Protein AF-A0A7C9RGK5-F1 (afdb_monomer)

pLDDT: mean 85.96, std 14.61, range [40.28, 97.62]

Nearest PDB structures (foldseek):
  3abo-assembly1_A  TM=8.629E-01  e=4.642E-05  Escherichia coli K-12
  6uzv-assembly1_K  TM=3.480E-01  e=8.439E+00  Synechocystis sp. PCC 6803 substr. Kazusa
  2wyy-assembly1_A-1  TM=2.288E-01  e=3.959E+00  Vesicular stomatitis Indiana virus strain San Juan

Radius of gyration: 17.68 Å; Cα contacts (8 Å, |Δi|>4): 62; chains: 1; bounding box: 41×21×56 Å

Foldseek 3Di:
DVQLVVLLVCLVVPPQDFDADDVQDDVVVRDGGHHPVSVVVSCVVVVHDDDPVVLVVCVVLVQADPVSHGDDDDPPSPCVVVVPPPPPDD

Structure (mmCIF, N/CA/C/O backbone):
data_AF-A0A7C9RGK5-F1
#
_entry.id   AF-A0A7C9RGK5-F1
#
loop_
_atom_site.group_PDB
_atom_site.id
_atom_site.type_symbol
_atom_site.label_atom_id
_atom_site.label_alt_id
_atom_site.label_comp_id
_atom_site.label_asym_id
_atom_site.label_entity_id
_atom_site.label_seq_id
_atom_site.pdbx_PDB_ins_code
_atom_site.Cartn_x
_atom_site.Cartn_y
_atom_site.Cartn_z
_atom_site.occupancy
_atom_site.B_iso_or_equiv
_atom_site.auth_seq_id
_atom_site.auth_comp_id
_atom_site.auth_asym_id
_atom_site.auth_atom_id
_atom_site.pdbx_PDB_model_num
ATOM 1 N N . ASP A 1 1 ? 14.657 -7.823 2.619 1.00 67.25 1 ASP A N 1
ATOM 2 C CA . ASP A 1 1 ? 15.664 -6.781 2.896 1.00 67.25 1 ASP A CA 1
ATOM 3 C C . ASP A 1 1 ? 15.246 -5.975 4.134 1.00 67.25 1 ASP A C 1
ATOM 5 O O . ASP A 1 1 ? 14.145 -6.197 4.642 1.00 67.25 1 ASP A O 1
ATOM 9 N N . ASP A 1 2 ? 16.091 -5.085 4.656 1.00 86.38 2 ASP A N 1
ATOM 10 C CA . ASP A 1 2 ? 15.834 -4.258 5.850 1.00 86.38 2 ASP A CA 1
ATOM 11 C C . ASP A 1 2 ? 14.538 -3.440 5.718 1.00 86.38 2 ASP A C 1
ATOM 13 O O . ASP A 1 2 ? 13.775 -3.312 6.680 1.00 86.38 2 ASP A O 1
ATOM 17 N N . MET A 1 3 ? 14.235 -2.965 4.503 1.00 89.81 3 MET A N 1
ATOM 18 C CA . MET A 1 3 ? 12.996 -2.244 4.191 1.00 89.81 3 MET A CA 1
ATOM 19 C C . MET A 1 3 ? 11.740 -3.105 4.363 1.00 89.81 3 MET A C 1
ATOM 21 O O . MET A 1 3 ? 10.749 -2.609 4.895 1.00 89.81 3 MET A O 1
ATOM 25 N N . ASP A 1 4 ? 11.779 -4.393 4.008 1.00 90.81 4 ASP A N 1
ATOM 26 C CA . ASP A 1 4 ? 10.645 -5.309 4.216 1.00 90.81 4 ASP A CA 1
ATOM 27 C C . ASP A 1 4 ? 10.396 -5.540 5.710 1.00 90.81 4 ASP A C 1
ATOM 29 O O . ASP A 1 4 ? 9.255 -5.561 6.176 1.00 90.81 4 ASP A O 1
ATOM 33 N N . THR A 1 5 ? 11.480 -5.682 6.481 1.00 94.56 5 THR A N 1
ATOM 34 C CA . THR A 1 5 ? 11.404 -5.861 7.937 1.00 94.56 5 THR A CA 1
ATOM 35 C C . THR A 1 5 ? 10.811 -4.620 8.588 1.00 94.56 5 THR A C 1
ATOM 37 O O . THR A 1 5 ? 9.865 -4.717 9.374 1.00 94.56 5 THR A O 1
ATOM 40 N N . LEU A 1 6 ? 11.320 -3.440 8.227 1.00 95.00 6 LEU A N 1
ATOM 41 C CA . LEU A 1 6 ? 10.804 -2.166 8.709 1.00 95.00 6 LEU A CA 1
ATOM 42 C C . LEU A 1 6 ? 9.332 -1.978 8.324 1.00 95.00 6 LEU A C 1
ATOM 44 O O . LEU A 1 6 ? 8.531 -1.571 9.162 1.00 95.00 6 LEU A O 1
ATOM 48 N N . LEU A 1 7 ? 8.959 -2.321 7.092 1.00 95.38 7 LEU A N 1
ATOM 49 C CA . LEU A 1 7 ? 7.588 -2.244 6.603 1.00 95.38 7 LEU A CA 1
ATOM 50 C C . LEU A 1 7 ? 6.629 -3.093 7.449 1.00 95.38 7 LEU A C 1
ATOM 52 O O . LEU A 1 7 ? 5.566 -2.610 7.840 1.00 95.38 7 LEU A O 1
ATOM 56 N N . VAL A 1 8 ? 7.003 -4.333 7.772 1.00 96.06 8 VAL A N 1
ATOM 57 C CA . VAL A 1 8 ? 6.192 -5.217 8.624 1.00 96.06 8 VAL A CA 1
ATOM 58 C C . VAL A 1 8 ? 6.111 -4.682 10.054 1.00 96.06 8 VAL A C 1
ATOM 60 O O . VAL A 1 8 ? 5.027 -4.672 10.637 1.00 96.06 8 VAL A O 1
ATOM 63 N N . LEU A 1 9 ? 7.214 -4.184 10.621 1.00 97.25 9 LEU A N 1
ATOM 64 C CA . LEU A 1 9 ? 7.206 -3.583 11.958 1.00 97.25 9 LEU A CA 1
ATOM 65 C C . LEU A 1 9 ? 6.280 -2.362 12.015 1.00 97.25 9 LEU A C 1
ATOM 67 O O . LEU A 1 9 ? 5.416 -2.289 12.889 1.00 97.25 9 LEU A O 1
ATOM 71 N N . LEU A 1 10 ? 6.390 -1.447 11.052 1.00 96.94 10 LEU A N 1
ATOM 72 C CA . LEU A 1 10 ? 5.529 -0.267 10.957 1.00 96.94 10 LEU A CA 1
ATOM 73 C C . LEU A 1 10 ? 4.061 -0.649 10.722 1.00 96.94 10 LEU A C 1
ATOM 75 O O . LEU A 1 10 ? 3.172 -0.076 11.352 1.00 96.94 10 LEU A O 1
ATOM 79 N N . GLY A 1 11 ? 3.801 -1.646 9.872 1.00 96.06 11 GLY A N 1
ATOM 80 C CA . GLY A 1 11 ? 2.464 -2.200 9.657 1.00 96.06 11 GLY A CA 1
ATOM 81 C C . GLY A 1 11 ? 1.852 -2.749 10.943 1.00 96.06 11 GLY A C 1
ATOM 82 O O . GLY A 1 11 ? 0.725 -2.400 11.289 1.00 96.06 11 GLY A O 1
ATOM 83 N N . SER A 1 12 ? 2.622 -3.530 11.705 1.00 96.69 12 SER A N 1
ATOM 84 C CA . SER A 1 12 ? 2.187 -4.072 12.999 1.00 96.69 12 SER A CA 1
ATOM 85 C C . SER A 1 12 ? 1.945 -2.984 14.052 1.00 96.69 12 SER A C 1
ATOM 87 O O . SER A 1 12 ? 1.068 -3.134 14.900 1.00 96.69 12 SER A O 1
ATOM 89 N N . ALA A 1 13 ? 2.670 -1.865 13.962 1.00 97.62 13 ALA A N 1
ATOM 90 C CA . ALA A 1 13 ? 2.493 -0.693 14.814 1.00 97.62 13 ALA A CA 1
ATOM 91 C C . ALA A 1 13 ? 1.307 0.200 14.395 1.00 97.62 13 ALA A C 1
ATOM 93 O O . ALA A 1 13 ? 1.015 1.181 15.077 1.00 97.62 13 ALA A O 1
ATOM 94 N N . GLY A 1 14 ? 0.611 -0.121 13.299 1.00 95.94 14 GLY A N 1
ATOM 95 C CA . GLY A 1 14 ? -0.567 0.613 12.839 1.00 95.94 14 GLY A CA 1
ATOM 96 C C . GLY A 1 14 ? -0.259 1.846 11.988 1.00 95.94 14 GLY A C 1
ATOM 97 O O . GLY A 1 14 ? -1.038 2.799 12.004 1.00 95.94 14 GLY A O 1
ATOM 98 N N . ILE A 1 15 ? 0.855 1.857 11.245 1.00 96.69 15 ILE A N 1
ATOM 99 C CA . ILE A 1 15 ? 1.131 2.934 10.286 1.00 96.69 15 ILE A CA 1
ATOM 100 C C . ILE A 1 15 ? -0.009 3.064 9.260 1.00 96.69 15 ILE A C 1
ATOM 102 O O . ILE A 1 15 ? -0.470 2.080 8.680 1.00 96.69 15 ILE A O 1
ATOM 106 N N . SER A 1 16 ? -0.461 4.293 9.012 1.00 94.38 16 SER A N 1
ATOM 107 C CA . SER A 1 16 ? -1.605 4.539 8.122 1.00 94.38 16 SER A CA 1
ATOM 108 C C . SER A 1 16 ? -1.227 4.612 6.641 1.00 94.38 16 SER A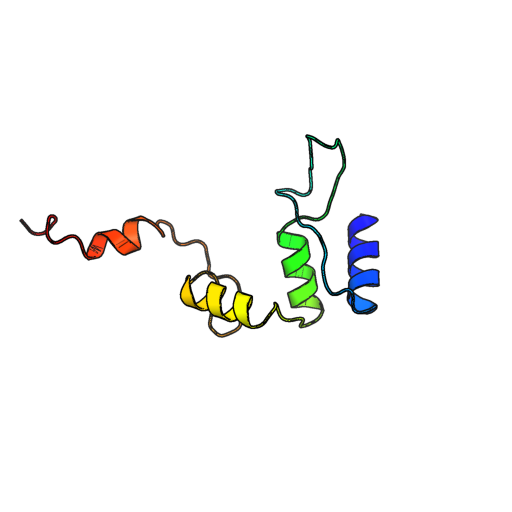 C 1
ATOM 110 O O . SER A 1 16 ? -2.068 4.360 5.777 1.00 94.38 16 SER A O 1
ATOM 112 N N . PHE A 1 17 ? 0.013 4.997 6.327 1.00 94.75 17 PHE A N 1
ATOM 113 C CA . PHE A 1 17 ? 0.467 5.189 4.951 1.00 94.75 17 PHE A CA 1
ATOM 114 C C . PHE A 1 17 ? 1.962 4.901 4.782 1.00 94.75 17 PHE A C 1
ATOM 116 O O . PHE A 1 17 ? 2.753 5.057 5.706 1.00 94.75 17 PHE A O 1
ATOM 123 N N . ILE A 1 18 ? 2.321 4.522 3.558 1.00 94.44 18 ILE A N 1
ATOM 124 C CA . ILE A 1 18 ? 3.685 4.376 3.040 1.00 94.44 18 ILE A CA 1
ATOM 125 C C . ILE A 1 18 ? 3.688 4.887 1.593 1.00 94.44 18 ILE A C 1
ATOM 127 O O . ILE A 1 18 ? 2.621 4.988 0.978 1.00 94.44 18 ILE A O 1
ATOM 131 N N . MET A 1 19 ? 4.860 5.183 1.035 1.00 93.50 19 MET A N 1
ATOM 132 C CA . MET A 1 19 ? 4.989 5.607 -0.362 1.00 93.50 19 MET A CA 1
ATOM 133 C C . MET A 1 19 ? 5.532 4.475 -1.228 1.00 93.50 19 MET A C 1
ATOM 135 O O . MET A 1 19 ? 6.654 4.024 -1.020 1.00 93.50 19 MET A O 1
ATOM 139 N N . GLY A 1 20 ? 4.736 4.050 -2.211 1.00 92.00 20 GLY A N 1
ATOM 140 C CA . GLY A 1 20 ? 5.149 3.084 -3.225 1.00 92.00 20 GLY A CA 1
ATOM 141 C C . GLY A 1 20 ? 5.707 3.777 -4.470 1.00 92.00 20 GLY A C 1
ATOM 142 O O . GLY A 1 20 ? 5.082 4.705 -4.983 1.00 92.00 20 GLY A O 1
ATOM 143 N N . VAL A 1 21 ? 6.840 3.300 -4.976 1.00 93.19 21 VAL A N 1
ATOM 144 C CA . VAL A 1 21 ? 7.489 3.717 -6.227 1.00 93.19 21 VAL A CA 1
ATOM 145 C C . VAL A 1 21 ? 7.499 2.522 -7.192 1.00 93.19 21 VAL A C 1
ATOM 147 O O . VAL A 1 21 ? 7.644 1.377 -6.747 1.00 93.19 21 VAL A O 1
ATOM 150 N N . PRO A 1 22 ? 7.318 2.722 -8.512 1.00 90.75 22 PRO A N 1
ATOM 151 C CA . PRO A 1 22 ? 7.411 1.630 -9.477 1.00 90.75 22 PRO A CA 1
ATOM 152 C C . PRO A 1 22 ? 8.733 0.868 -9.334 1.00 90.75 22 PRO A C 1
ATOM 154 O O . PRO A 1 22 ? 9.805 1.453 -9.412 1.00 90.75 22 PRO A O 1
ATOM 157 N N . GLY A 1 23 ? 8.657 -0.444 -9.099 1.00 88.19 23 GLY A N 1
ATOM 158 C CA . GLY A 1 23 ? 9.849 -1.284 -8.950 1.00 88.19 23 GLY A CA 1
ATOM 159 C C . GLY A 1 23 ? 10.719 -0.980 -7.724 1.00 88.19 23 GLY A C 1
ATOM 160 O O . GLY A 1 23 ? 11.841 -1.467 -7.688 1.00 88.19 23 GLY A O 1
ATOM 161 N N . ALA A 1 24 ? 10.215 -0.210 -6.748 1.00 91.31 24 ALA A N 1
ATOM 162 C CA . ALA A 1 24 ? 10.943 0.225 -5.549 1.00 91.31 24 ALA A CA 1
ATOM 163 C C . ALA A 1 24 ? 12.168 1.132 -5.800 1.00 91.31 24 ALA A C 1
ATOM 165 O O . ALA A 1 24 ? 12.817 1.534 -4.841 1.00 91.31 24 ALA A O 1
ATOM 166 N N . ASP A 1 25 ? 12.471 1.520 -7.039 1.00 92.19 25 ASP A N 1
ATOM 167 C CA . ASP A 1 25 ? 13.641 2.346 -7.361 1.00 92.19 25 ASP A CA 1
ATOM 168 C C . ASP A 1 25 ? 13.229 3.771 -7.745 1.00 92.19 25 ASP A C 1
ATOM 170 O O . ASP A 1 25 ? 12.598 3.993 -8.782 1.00 92.19 25 ASP A O 1
ATOM 174 N N . ASP A 1 26 ? 13.583 4.747 -6.905 1.00 92.38 26 ASP A N 1
ATOM 175 C CA . ASP A 1 26 ? 13.481 6.161 -7.253 1.00 92.38 26 ASP A CA 1
ATOM 176 C C . ASP A 1 26 ? 14.835 6.666 -7.763 1.00 92.38 26 ASP A C 1
ATOM 178 O O . ASP A 1 26 ? 15.672 7.187 -7.020 1.00 92.38 26 ASP A O 1
ATOM 182 N N . VAL A 1 27 ? 15.037 6.525 -9.073 1.00 92.31 27 VAL A N 1
ATOM 183 C CA . VAL A 1 27 ? 16.277 6.926 -9.752 1.00 92.31 27 VAL A CA 1
ATOM 184 C C . VAL A 1 27 ? 16.541 8.433 -9.684 1.00 92.31 27 VAL A C 1
ATOM 186 O O . VAL A 1 27 ? 17.692 8.861 -9.733 1.00 92.31 27 VAL A O 1
ATOM 189 N N . MET A 1 28 ? 15.495 9.260 -9.567 1.00 94.31 28 MET A N 1
ATOM 190 C CA . MET A 1 28 ? 15.659 10.715 -9.509 1.00 94.31 28 MET A CA 1
ATOM 191 C C . MET A 1 28 ? 16.231 11.150 -8.161 1.00 94.31 28 MET A C 1
ATOM 193 O O . MET A 1 28 ? 17.028 12.085 -8.106 1.00 94.31 28 MET A O 1
ATOM 197 N N . LEU A 1 29 ? 15.839 10.466 -7.086 1.00 92.81 29 LEU A N 1
ATOM 198 C CA . LEU A 1 29 ? 16.329 10.715 -5.730 1.00 92.81 29 LEU A CA 1
ATOM 199 C C . LEU A 1 29 ? 17.504 9.812 -5.334 1.00 92.81 29 LEU A C 1
ATOM 201 O O . LEU A 1 29 ? 18.087 10.012 -4.269 1.00 92.81 29 LEU A O 1
ATOM 205 N N . ASN A 1 30 ? 17.872 8.860 -6.197 1.00 91.19 30 ASN A N 1
ATOM 206 C CA . ASN A 1 30 ? 18.936 7.883 -5.981 1.00 91.19 30 ASN A CA 1
ATOM 207 C C . ASN A 1 30 ? 18.740 7.102 -4.664 1.00 91.19 30 ASN A C 1
ATOM 209 O O . ASN A 1 30 ? 19.665 6.977 -3.856 1.00 91.19 30 ASN A O 1
ATOM 213 N N . TYR A 1 31 ? 17.512 6.622 -4.431 1.00 90.81 31 TYR A N 1
ATOM 214 C CA . TYR A 1 31 ? 17.115 5.899 -3.219 1.00 90.81 31 TYR A CA 1
ATOM 215 C C . TYR A 1 31 ? 16.129 4.761 -3.522 1.00 90.81 31 TYR A C 1
ATOM 217 O O . TYR A 1 31 ? 15.205 4.919 -4.319 1.00 90.81 31 TYR A O 1
ATOM 225 N N . GLN A 1 32 ? 16.295 3.627 -2.831 1.00 88.38 32 GLN A N 1
ATOM 226 C CA . GLN A 1 32 ? 15.351 2.511 -2.891 1.00 88.38 32 GLN A CA 1
ATOM 227 C C . GLN A 1 32 ? 14.221 2.690 -1.875 1.00 88.38 32 GLN A C 1
ATOM 229 O O . GLN A 1 32 ? 14.449 2.728 -0.669 1.00 88.38 32 GLN A O 1
ATOM 234 N N . SER A 1 33 ? 12.996 2.786 -2.380 1.00 91.31 33 SER A N 1
ATOM 235 C CA . SER A 1 33 ? 11.759 2.942 -1.617 1.00 91.31 33 SER A CA 1
ATOM 236 C C . SER A 1 33 ? 10.993 1.611 -1.516 1.00 91.31 33 SER A C 1
ATOM 238 O O . SER A 1 33 ? 11.523 0.551 -1.825 1.00 91.31 33 SER A O 1
ATOM 240 N N . THR A 1 34 ? 9.729 1.650 -1.088 1.00 92.62 34 THR A N 1
ATOM 241 C CA . THR A 1 34 ? 8.815 0.499 -1.212 1.00 92.62 34 THR A CA 1
ATOM 242 C C . THR A 1 34 ? 8.158 0.467 -2.590 1.00 92.62 34 THR A C 1
ATOM 244 O O . THR A 1 34 ? 8.031 1.497 -3.252 1.00 92.62 34 THR A O 1
ATOM 247 N N . SER A 1 35 ? 7.719 -0.704 -3.039 1.00 92.94 35 SER A N 1
ATOM 248 C CA . SER A 1 35 ? 7.008 -0.916 -4.297 1.00 92.94 35 SER A CA 1
ATOM 249 C C . SER A 1 35 ? 5.481 -0.870 -4.133 1.00 92.94 35 SER A C 1
ATOM 251 O O . SER A 1 35 ? 4.931 -0.987 -3.036 1.00 92.94 35 SER A O 1
ATOM 253 N N . PHE A 1 36 ? 4.745 -0.765 -5.247 1.00 91.88 36 PHE A N 1
ATOM 254 C CA . PHE A 1 36 ? 3.284 -0.940 -5.224 1.00 91.88 36 PHE A CA 1
ATOM 255 C C . PHE A 1 36 ? 2.850 -2.334 -4.749 1.00 91.88 36 PHE A C 1
ATOM 257 O O . PHE A 1 36 ? 1.763 -2.475 -4.186 1.00 91.88 36 PHE A O 1
ATOM 264 N N . HIS A 1 37 ? 3.685 -3.354 -4.959 1.00 93.06 37 HIS A N 1
ATOM 265 C CA . HIS A 1 37 ? 3.399 -4.722 -4.533 1.00 93.06 37 HIS A CA 1
ATOM 266 C C . HIS A 1 37 ? 3.543 -4.869 -3.020 1.00 93.06 37 HIS A C 1
ATOM 268 O O . HIS A 1 37 ? 2.751 -5.576 -2.407 1.00 93.06 37 HIS A O 1
ATOM 274 N N . ASP A 1 38 ? 4.457 -4.126 -2.402 1.00 94.50 38 ASP A N 1
ATOM 275 C CA . ASP A 1 38 ? 4.710 -4.193 -0.959 1.00 94.50 38 ASP A CA 1
ATOM 276 C C . ASP A 1 38 ? 3.492 -3.684 -0.179 1.00 94.50 38 ASP A C 1
ATOM 278 O O . ASP A 1 38 ? 3.057 -4.272 0.813 1.00 94.50 38 ASP A O 1
ATOM 282 N N . ALA A 1 39 ? 2.858 -2.627 -0.693 1.00 93.00 39 ALA A N 1
ATOM 283 C CA . ALA A 1 39 ? 1.620 -2.085 -0.148 1.00 93.00 39 ALA A CA 1
ATOM 284 C C . ALA A 1 39 ? 0.434 -3.067 -0.245 1.00 93.00 39 ALA A C 1
ATOM 286 O O . ALA A 1 39 ? -0.498 -2.981 0.564 1.00 93.00 39 ALA A O 1
ATOM 287 N N . LEU A 1 40 ? 0.429 -3.964 -1.236 1.00 93.12 40 LEU A N 1
ATOM 288 C CA . LEU A 1 40 ? -0.574 -5.025 -1.380 1.00 93.12 40 LEU A CA 1
ATOM 289 C C . LEU A 1 40 ? -0.251 -6.199 -0.459 1.00 93.12 40 LEU A C 1
ATOM 291 O O . LEU A 1 40 ? -1.123 -6.622 0.295 1.00 93.12 40 LEU A O 1
ATOM 295 N N . PHE A 1 41 ? 1.007 -6.639 -0.455 1.00 94.31 41 PHE A N 1
ATOM 296 C CA . PHE A 1 41 ? 1.525 -7.673 0.435 1.00 94.31 41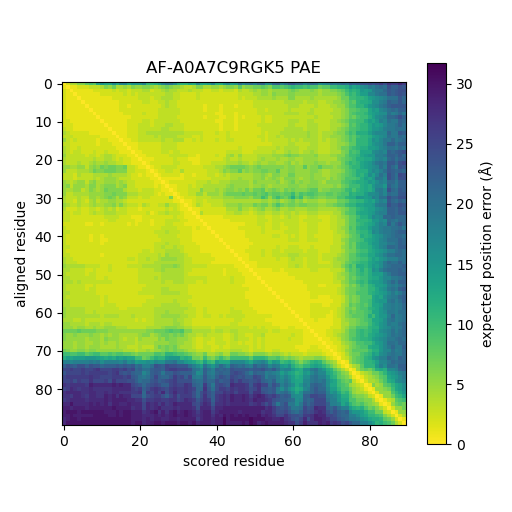 PHE A CA 1
ATOM 297 C C . PHE A 1 41 ? 1.185 -7.375 1.897 1.00 94.31 41 PHE A C 1
ATOM 299 O O . PHE A 1 41 ? 0.626 -8.229 2.586 1.00 94.31 41 PHE A O 1
ATOM 306 N N . LEU A 1 42 ? 1.451 -6.150 2.362 1.00 95.31 42 LEU A N 1
ATOM 307 C CA . LEU A 1 42 ? 1.174 -5.761 3.743 1.00 95.31 42 LEU A CA 1
ATOM 308 C C . LEU A 1 42 ? -0.323 -5.852 4.063 1.00 95.31 42 LEU A C 1
ATOM 310 O O . LEU A 1 42 ? -0.709 -6.366 5.112 1.00 95.31 42 LEU A O 1
ATOM 314 N N . ARG A 1 43 ? -1.177 -5.388 3.142 1.00 94.38 43 ARG A N 1
ATOM 315 C CA . ARG A 1 43 ? -2.634 -5.414 3.316 1.00 94.38 43 ARG A CA 1
ATOM 316 C C . ARG A 1 43 ? -3.189 -6.826 3.356 1.00 94.38 43 ARG A C 1
ATOM 318 O O . ARG A 1 43 ? -4.011 -7.112 4.219 1.00 94.38 43 ARG A O 1
ATOM 325 N N . GLU A 1 44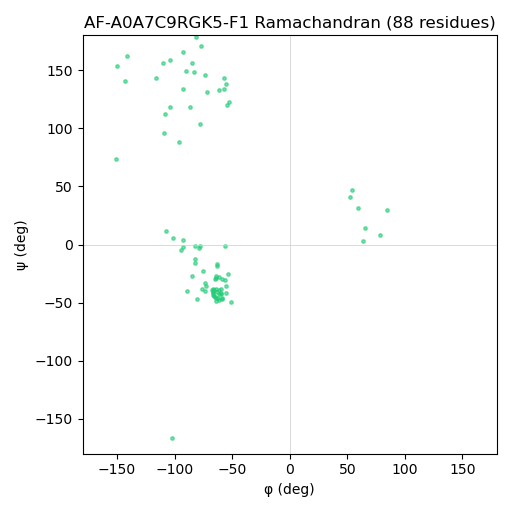 ? -2.738 -7.697 2.463 1.00 94.00 44 GLU A N 1
ATOM 326 C CA . GLU A 1 44 ? -3.172 -9.095 2.429 1.00 94.00 44 GLU A CA 1
ATOM 327 C C . GLU A 1 44 ? -2.693 -9.859 3.664 1.00 94.00 44 GLU A C 1
ATOM 329 O O . GLU A 1 44 ? -3.479 -10.563 4.295 1.00 94.00 44 GLU A O 1
ATOM 334 N N . THR A 1 45 ? -1.436 -9.657 4.063 1.00 94.81 45 THR A N 1
ATOM 335 C CA . THR A 1 45 ? -0.828 -10.353 5.206 1.00 94.81 45 THR A CA 1
ATOM 336 C C . THR A 1 45 ? -1.458 -9.940 6.535 1.00 94.81 45 THR A C 1
ATOM 338 O O . THR A 1 45 ? -1.678 -10.778 7.405 1.00 94.81 45 THR A O 1
ATOM 341 N N . MET A 1 46 ? -1.771 -8.652 6.700 1.00 95.19 46 MET A N 1
ATOM 342 C CA . MET A 1 46 ? -2.311 -8.097 7.948 1.00 95.19 46 MET A CA 1
ATOM 343 C C . MET A 1 46 ? -3.830 -7.876 7.916 1.00 95.19 46 MET A C 1
ATOM 345 O O . MET A 1 46 ? -4.388 -7.314 8.856 1.00 95.19 46 MET A O 1
ATOM 349 N N . ASN A 1 47 ? -4.511 -8.303 6.846 1.00 93.69 47 ASN A N 1
ATOM 350 C CA . ASN A 1 47 ? -5.946 -8.092 6.628 1.00 93.69 47 ASN A CA 1
ATOM 351 C C . ASN A 1 47 ? -6.375 -6.610 6.760 1.00 93.69 47 ASN A C 1
ATOM 353 O O . ASN A 1 47 ? -7.415 -6.283 7.342 1.00 93.69 47 ASN A O 1
ATOM 357 N N . LEU A 1 48 ? -5.555 -5.698 6.230 1.00 93.81 48 LEU A N 1
ATOM 358 C CA . LEU A 1 48 ? -5.803 -4.255 6.250 1.00 93.81 48 LEU A CA 1
ATOM 359 C C . LEU A 1 48 ? -6.591 -3.812 5.016 1.00 93.81 48 LEU A C 1
ATOM 361 O O . LEU A 1 48 ? -6.444 -4.350 3.918 1.00 93.81 48 LEU A O 1
ATOM 365 N N . LYS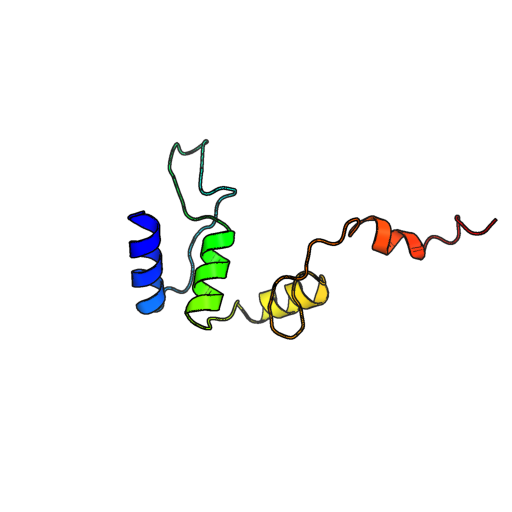 A 1 49 ? -7.397 -2.762 5.184 1.00 92.81 49 LYS A N 1
ATOM 366 C CA . LYS A 1 49 ? -8.210 -2.175 4.112 1.00 92.81 49 LYS A CA 1
ATOM 367 C C . LYS A 1 49 ? -7.607 -0.871 3.600 1.00 92.81 49 LYS A C 1
ATOM 369 O O . LYS A 1 49 ? -6.810 -0.218 4.271 1.00 92.81 49 LYS A O 1
ATOM 374 N N . ARG A 1 50 ? -7.981 -0.488 2.381 1.00 94.88 50 ARG A N 1
ATOM 375 C CA . ARG A 1 50 ? -7.716 0.852 1.839 1.00 94.88 50 ARG A CA 1
ATOM 376 C C . ARG A 1 50 ? -8.704 1.859 2.439 1.00 94.88 50 ARG A C 1
ATOM 378 O O . ARG A 1 50 ? -9.673 1.467 3.089 1.00 94.88 50 ARG A O 1
ATOM 385 N N . ALA A 1 51 ? -8.470 3.149 2.199 1.00 95.88 51 ALA A N 1
ATOM 386 C CA . ALA A 1 51 ? -9.457 4.177 2.518 1.00 95.88 51 ALA A CA 1
ATOM 387 C C . ALA A 1 51 ? -10.800 3.857 1.819 1.00 95.88 51 ALA A C 1
ATOM 389 O O . ALA A 1 51 ? -10.767 3.443 0.653 1.00 95.88 51 ALA A O 1
ATOM 390 N N . PRO A 1 52 ? -11.959 4.020 2.486 1.00 95.94 52 PRO A N 1
ATOM 391 C CA . PRO A 1 52 ? -13.255 3.584 1.957 1.00 95.94 52 PRO A CA 1
ATOM 392 C C . PRO A 1 52 ? -13.588 4.154 0.575 1.00 95.94 52 PRO A C 1
ATOM 394 O O . PRO A 1 52 ? -14.054 3.432 -0.306 1.00 95.94 52 PRO A O 1
ATOM 397 N N . GLU A 1 53 ? -13.300 5.434 0.359 1.00 97.62 53 GLU A N 1
ATOM 398 C CA . GLU A 1 53 ? -13.553 6.144 -0.894 1.00 97.62 53 GLU A CA 1
ATOM 399 C C . GLU A 1 53 ? -12.682 5.591 -2.025 1.00 97.62 53 GLU A C 1
ATOM 401 O O . GLU A 1 53 ? -13.140 5.441 -3.160 1.00 97.62 53 GLU A O 1
ATOM 406 N N . PHE A 1 54 ? -11.432 5.241 -1.710 1.00 95.94 54 PHE A N 1
ATOM 407 C CA . PHE A 1 54 ? -10.502 4.671 -2.677 1.00 95.94 54 PHE A CA 1
ATOM 408 C C . PHE A 1 54 ? -10.852 3.219 -3.017 1.00 95.94 54 PHE A C 1
ATOM 410 O O . PHE A 1 54 ? -10.815 2.843 -4.185 1.00 95.94 54 PHE A O 1
ATOM 417 N N . GLU A 1 55 ? -11.258 2.414 -2.034 1.00 95.69 55 GLU A N 1
ATOM 418 C CA . GLU A 1 55 ? -11.723 1.041 -2.270 1.00 95.69 55 GLU A CA 1
ATOM 419 C C . GLU A 1 55 ? -12.976 1.028 -3.161 1.00 95.69 55 GLU A C 1
ATOM 421 O O . GLU A 1 55 ? -13.022 0.306 -4.158 1.00 95.69 55 GLU A O 1
ATOM 426 N N . ALA A 1 56 ? -13.953 1.896 -2.876 1.00 96.12 56 ALA A N 1
ATOM 427 C CA . ALA A 1 56 ? -15.149 2.045 -3.705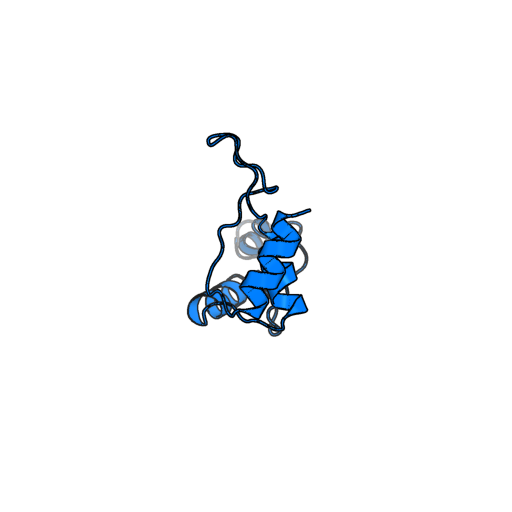 1.00 96.12 56 ALA A CA 1
ATOM 428 C C . ALA A 1 56 ? -14.807 2.494 -5.137 1.00 96.12 56 ALA A C 1
ATOM 430 O O . ALA A 1 56 ? -15.386 2.006 -6.112 1.00 96.12 56 ALA A O 1
ATOM 431 N N . TRP A 1 57 ? -13.837 3.400 -5.285 1.00 96.44 57 TRP A N 1
ATOM 432 C CA . TRP A 1 57 ? -13.354 3.823 -6.595 1.00 96.44 57 TRP A CA 1
ATOM 433 C C . TRP A 1 57 ? -12.693 2.672 -7.365 1.00 96.44 57 TRP A C 1
ATOM 435 O O . TRP A 1 57 ? -13.026 2.473 -8.533 1.00 96.44 57 TRP A O 1
ATOM 445 N N . LEU A 1 58 ? -11.821 1.881 -6.730 1.00 94.75 58 LEU A N 1
ATOM 446 C CA . LEU A 1 58 ? -11.150 0.735 -7.362 1.00 94.75 58 LEU A CA 1
ATOM 447 C C . LEU A 1 58 ? -12.146 -0.310 -7.875 1.00 94.75 58 LEU A C 1
ATOM 449 O O . LEU A 1 58 ? -11.995 -0.805 -8.997 1.00 94.75 58 LEU A O 1
ATOM 453 N N . GLN A 1 59 ? -13.188 -0.593 -7.092 1.00 93.56 59 GLN A N 1
ATOM 454 C CA . GLN A 1 59 ? -14.271 -1.492 -7.489 1.00 93.56 59 GLN A CA 1
ATOM 455 C C . GLN A 1 59 ? -15.055 -0.926 -8.680 1.00 93.56 59 GLN A C 1
ATOM 457 O O . GLN A 1 59 ? -15.287 -1.625 -9.668 1.00 93.56 59 GLN A O 1
ATOM 462 N N . ARG A 1 60 ? -15.408 0.367 -8.653 1.00 94.00 60 ARG A N 1
ATOM 463 C CA . ARG A 1 60 ? -16.085 1.039 -9.776 1.00 94.00 60 ARG A CA 1
ATOM 464 C C . ARG A 1 60 ? -15.248 1.006 -11.057 1.00 94.00 60 ARG A C 1
ATOM 466 O O . ARG A 1 60 ? -15.799 0.815 -12.135 1.00 94.00 60 ARG A O 1
ATOM 473 N N . MET A 1 61 ? -13.930 1.155 -10.935 1.00 92.69 61 MET A N 1
ATOM 474 C CA . MET A 1 61 ? -12.985 1.079 -12.053 1.00 92.69 61 MET A CA 1
ATOM 475 C C . MET A 1 61 ? -12.684 -0.354 -12.502 1.00 92.69 61 MET A C 1
ATOM 477 O O . MET A 1 61 ? -11.926 -0.541 -13.450 1.00 92.69 61 MET A O 1
ATOM 481 N N . GLN A 1 62 ? -13.271 -1.363 -11.850 1.00 91.00 62 GLN A N 1
ATOM 482 C CA . GLN A 1 62 ? -13.071 -2.776 -12.170 1.00 91.00 62 GLN A CA 1
ATOM 483 C C . GLN A 1 62 ? -11.599 -3.213 -12.050 1.00 91.00 62 GLN A C 1
ATOM 485 O O . GLN A 1 62 ? -11.160 -4.116 -12.769 1.00 91.00 62 GLN A O 1
ATOM 490 N N . ILE A 1 63 ? -10.858 -2.580 -11.131 1.00 91.38 63 ILE A N 1
ATOM 491 C CA . ILE A 1 63 ? -9.464 -2.903 -10.790 1.00 91.38 63 ILE A CA 1
ATOM 492 C C . ILE A 1 63 ? -9.424 -3.955 -9.678 1.00 91.38 63 ILE A C 1
ATOM 494 O O . ILE A 1 63 ? -8.616 -4.880 -9.744 1.00 91.38 63 ILE A O 1
ATOM 498 N N . THR A 1 64 ? -10.312 -3.849 -8.684 1.00 93.38 64 THR A N 1
ATOM 499 C CA . THR A 1 64 ? -10.494 -4.861 -7.634 1.00 93.38 64 THR A CA 1
ATOM 500 C C . THR A 1 64 ? -11.830 -5.590 -7.764 1.00 93.38 64 THR A C 1
ATOM 502 O O . THR A 1 64 ? -12.769 -5.098 -8.395 1.00 93.38 64 THR A O 1
ATOM 505 N N . ASP A 1 65 ? -11.902 -6.803 -7.218 1.00 91.44 65 ASP A N 1
ATOM 506 C CA . ASP A 1 65 ? -13.145 -7.558 -7.070 1.00 91.44 65 ASP A CA 1
ATOM 507 C C . ASP A 1 65 ? -13.945 -7.113 -5.828 1.00 91.44 65 ASP A C 1
ATOM 509 O O . ASP A 1 65 ? -13.524 -6.249 -5.054 1.00 91.44 65 ASP A O 1
ATOM 513 N N . ALA A 1 66 ? -15.117 -7.721 -5.616 1.00 90.12 66 ALA A N 1
ATOM 514 C CA . ALA A 1 66 ? -15.957 -7.442 -4.448 1.00 90.12 66 ALA A CA 1
ATOM 515 C C . ALA A 1 66 ? -15.286 -7.809 -3.107 1.00 90.12 66 ALA A C 1
ATOM 517 O O . ALA A 1 66 ? -15.704 -7.323 -2.058 1.00 90.12 66 ALA A O 1
ATOM 518 N N . ALA A 1 67 ? -14.247 -8.649 -3.135 1.00 89.88 67 ALA A N 1
ATOM 519 C CA . ALA A 1 67 ? -13.446 -9.015 -1.975 1.00 89.88 67 ALA A CA 1
ATOM 520 C C . ALA A 1 67 ? -12.207 -8.111 -1.790 1.00 89.88 67 ALA A C 1
ATOM 522 O O . ALA A 1 67 ? -11.421 -8.351 -0.874 1.00 89.88 67 ALA A O 1
ATOM 523 N N . GL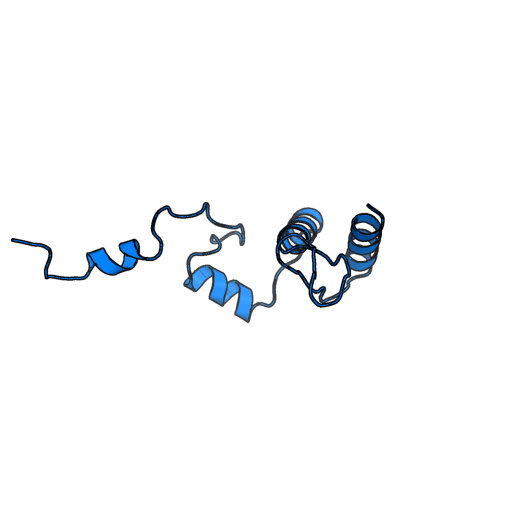Y A 1 68 ? -12.027 -7.078 -2.624 1.00 89.38 68 GLY A N 1
ATOM 524 C CA . GLY A 1 68 ? -10.918 -6.121 -2.556 1.00 89.38 68 GLY A CA 1
ATOM 525 C C . GLY A 1 68 ? -9.591 -6.626 -3.136 1.00 89.38 68 GLY A C 1
ATOM 526 O O . GLY A 1 68 ? -8.565 -5.944 -2.999 1.00 89.38 68 GLY A O 1
ATOM 527 N N . ARG A 1 69 ? -9.593 -7.796 -3.790 1.00 91.38 69 ARG A N 1
ATOM 528 C CA . ARG A 1 69 ? -8.418 -8.379 -4.457 1.00 91.38 69 ARG A CA 1
ATOM 529 C C . ARG A 1 69 ? -8.245 -7.787 -5.842 1.00 91.38 69 ARG A C 1
ATOM 531 O O . ARG A 1 69 ? -9.229 -7.458 -6.501 1.00 91.38 69 ARG A O 1
ATOM 538 N N . LEU A 1 70 ? -7.000 -7.672 -6.300 1.00 90.88 70 LEU A N 1
ATOM 539 C CA . LEU A 1 70 ? -6.733 -7.238 -7.669 1.00 90.88 70 LEU A CA 1
ATOM 540 C C . LEU A 1 70 ? -7.334 -8.224 -8.669 1.00 90.88 70 LEU A C 1
ATOM 542 O O . LEU A 1 70 ? -7.144 -9.437 -8.568 1.00 90.88 70 LEU A O 1
ATOM 546 N N . ARG A 1 71 ? -8.039 -7.689 -9.664 1.00 89.62 71 ARG A N 1
ATOM 547 C CA . ARG A 1 71 ? -8.487 -8.476 -10.807 1.00 89.62 71 ARG A CA 1
ATOM 548 C C . ARG A 1 71 ? -7.286 -8.780 -11.701 1.00 89.62 71 ARG A C 1
ATOM 550 O O . ARG A 1 71 ? -6.396 -7.935 -11.827 1.00 89.62 71 ARG A O 1
ATOM 557 N N . PRO A 1 72 ? -7.252 -9.961 -12.341 1.00 84.69 72 PRO A N 1
ATOM 558 C CA . PRO A 1 72 ? -6.204 -10.263 -13.299 1.00 84.69 72 PRO A CA 1
ATOM 559 C C . PRO A 1 72 ? -6.203 -9.198 -14.404 1.00 84.69 72 PRO A C 1
ATOM 561 O O . PRO A 1 72 ? -7.279 -8.717 -14.786 1.00 84.69 72 PRO A O 1
ATOM 564 N N . PRO A 1 73 ? -5.022 -8.815 -14.914 1.00 74.50 73 PRO A N 1
ATOM 565 C CA . PRO A 1 73 ? -4.926 -7.828 -15.976 1.00 74.50 73 PRO A CA 1
ATOM 566 C C . PRO A 1 73 ? -5.791 -8.266 -17.162 1.00 74.50 73 PRO A C 1
ATOM 568 O O . PRO A 1 73 ? -5.607 -9.344 -17.726 1.00 74.50 73 PRO A O 1
ATOM 571 N N . SER A 1 74 ? -6.773 -7.435 -17.520 1.00 69.50 74 SER A N 1
ATOM 572 C CA . SER A 1 74 ? -7.549 -7.645 -18.739 1.00 69.50 74 SER A CA 1
ATOM 573 C C . SER A 1 74 ? -6.647 -7.327 -19.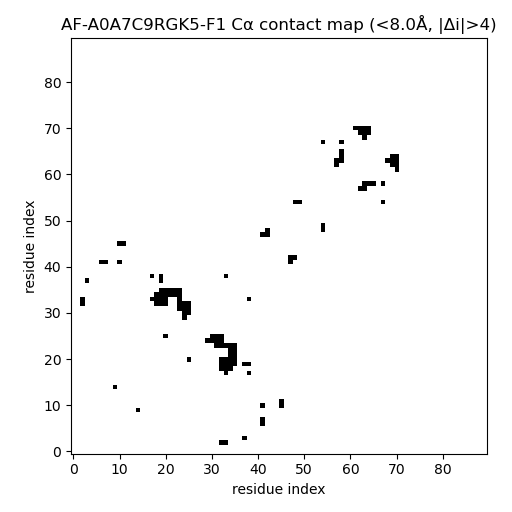931 1.00 69.50 74 SER A C 1
ATOM 575 O O . SER A 1 74 ? -6.059 -6.241 -19.939 1.00 69.50 74 SER A O 1
ATOM 577 N N . PRO A 1 75 ? -6.568 -8.197 -20.956 1.00 61.12 75 PRO A N 1
ATOM 578 C CA . PRO A 1 75 ? -5.753 -7.948 -22.142 1.00 61.12 75 PRO A CA 1
ATOM 579 C C . PRO A 1 75 ? -6.068 -6.609 -22.813 1.00 61.12 75 PRO A C 1
ATOM 581 O O . PRO A 1 75 ? -5.211 -6.058 -23.488 1.00 61.12 75 PRO A O 1
ATOM 584 N N . ASN A 1 76 ? -7.287 -6.080 -22.631 1.00 59.75 76 ASN A N 1
ATOM 585 C CA . ASN A 1 76 ? -7.713 -4.836 -23.253 1.00 59.75 76 ASN A CA 1
ATOM 586 C C . ASN A 1 76 ? -8.759 -4.077 -22.421 1.00 59.75 76 ASN A C 1
ATOM 588 O O . ASN A 1 76 ? -9.932 -3.999 -22.793 1.00 59.75 76 ASN A O 1
ATOM 592 N N . ALA A 1 77 ? -8.341 -3.450 -21.320 1.00 61.16 77 ALA A N 1
ATOM 593 C CA . ALA A 1 77 ? -9.195 -2.488 -20.612 1.00 61.16 77 ALA A CA 1
ATOM 594 C C . ALA A 1 77 ? -9.682 -1.345 -21.538 1.00 61.16 77 ALA A C 1
ATOM 596 O O . ALA A 1 77 ? -10.800 -0.861 -21.382 1.00 61.16 77 ALA A O 1
ATOM 597 N N . LEU A 1 78 ? -8.880 -0.979 -22.549 1.00 56.59 78 LEU A N 1
ATOM 598 C CA . LEU A 1 78 ? -9.215 0.034 -23.558 1.00 56.59 78 LEU A CA 1
ATOM 599 C C . LEU A 1 78 ? -10.203 -0.468 -24.631 1.00 56.59 78 LEU A C 1
ATOM 601 O O . LEU A 1 78 ? -11.105 0.276 -25.008 1.00 56.59 78 LEU A O 1
ATOM 605 N N . LEU A 1 79 ? -10.104 -1.727 -25.090 1.00 56.72 79 LEU A N 1
ATOM 606 C CA . LEU A 1 79 ? -11.063 -2.277 -26.071 1.00 56.72 79 LEU A CA 1
ATOM 607 C C . LEU A 1 79 ? -12.418 -2.623 -25.438 1.00 56.72 79 LEU A C 1
ATOM 609 O O . LEU A 1 79 ? -13.425 -2.652 -26.141 1.00 56.72 79 LEU A O 1
ATOM 613 N N . GLY A 1 80 ? -12.474 -2.847 -24.120 1.00 59.38 80 GLY A N 1
ATOM 614 C CA . GLY A 1 80 ? -13.730 -3.118 -23.411 1.00 59.38 80 GLY A CA 1
ATOM 615 C C . GLY A 1 80 ? -14.770 -1.998 -23.555 1.00 59.38 80 GLY A C 1
ATOM 616 O O . GLY A 1 80 ? -15.965 -2.274 -23.587 1.00 59.38 80 GLY A O 1
ATOM 617 N N . GLY A 1 81 ? -14.328 -0.743 -23.718 1.00 57.47 81 GLY A N 1
ATOM 618 C CA . GLY A 1 81 ? -15.202 0.404 -23.999 1.00 57.47 81 GLY A CA 1
ATOM 619 C C . GLY A 1 81 ? -15.588 0.566 -25.477 1.00 57.47 81 GLY A C 1
ATOM 620 O O . GLY A 1 81 ? -16.550 1.269 -25.784 1.00 57.47 81 GLY A O 1
ATOM 621 N N . MET A 1 82 ? -14.876 -0.095 -26.397 1.00 58.28 82 MET A N 1
ATOM 622 C CA . MET A 1 82 ? -15.097 0.021 -27.845 1.00 58.28 82 MET A CA 1
ATO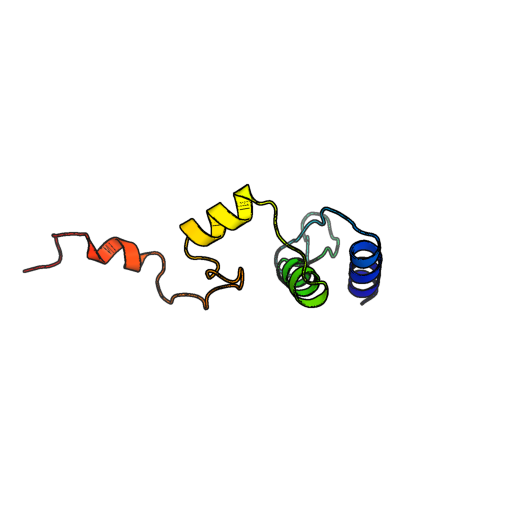M 623 C C . MET A 1 82 ? -16.237 -0.867 -28.362 1.00 58.28 82 MET A C 1
ATOM 625 O O . MET A 1 82 ? -16.720 -0.637 -29.467 1.00 58.28 82 MET A O 1
ATOM 629 N N . GLY A 1 83 ? -16.736 -1.818 -27.564 1.00 57.41 83 GLY A N 1
ATOM 630 C CA . GLY A 1 83 ? -17.903 -2.640 -27.920 1.00 57.41 83 GLY A CA 1
ATOM 631 C C . GLY A 1 83 ? -19.212 -1.850 -28.083 1.00 57.41 83 GLY A C 1
ATOM 632 O O . GLY A 1 83 ? -20.149 -2.339 -28.706 1.00 57.41 83 GLY A O 1
ATOM 633 N N . ASN A 1 84 ? -19.268 -0.612 -27.578 1.00 58.34 84 ASN A N 1
ATOM 634 C CA . ASN A 1 84 ? -20.426 0.281 -27.698 1.00 58.34 84 ASN A CA 1
ATOM 635 C C . ASN A 1 84 ? -20.362 1.217 -28.922 1.00 58.34 84 ASN A C 1
ATOM 637 O O . ASN A 1 84 ? -21.291 1.998 -29.150 1.00 58.34 84 ASN A O 1
ATOM 641 N N . LEU A 1 85 ? -19.287 1.170 -29.718 1.00 58.91 85 LEU A N 1
ATOM 642 C CA . LEU A 1 85 ? -19.192 1.934 -30.961 1.00 58.91 85 LEU A CA 1
ATOM 643 C C . LEU A 1 85 ? -20.009 1.227 -32.049 1.00 58.91 85 LEU A C 1
ATOM 645 O O . LEU A 1 85 ? -19.569 0.252 -32.653 1.00 58.91 85 LEU A O 1
ATOM 649 N N . LYS A 1 86 ? -21.197 1.772 -32.339 1.00 58.91 86 LYS A N 1
ATOM 650 C CA . LYS A 1 86 ? -22.104 1.338 -33.423 1.00 58.91 86 LYS A CA 1
ATOM 651 C C . LYS A 1 86 ? -21.477 1.340 -34.834 1.00 58.91 86 LYS A C 1
ATOM 653 O O . LYS A 1 86 ? -22.158 0.981 -35.784 1.00 58.91 86 LYS A O 1
ATOM 658 N N . SER A 1 87 ? -20.212 1.734 -34.995 1.00 58.00 87 SER A N 1
ATOM 659 C CA . SER A 1 87 ? -19.509 1.765 -36.284 1.00 58.00 87 SER A CA 1
ATOM 660 C C . SER A 1 87 ? -18.927 0.415 -36.725 1.00 58.00 87 SER A C 1
ATOM 662 O O . SER A 1 87 ? -18.313 0.360 -37.784 1.00 58.00 87 SER A O 1
ATOM 664 N N . LEU A 1 88 ? -19.067 -0.651 -35.927 1.00 55.09 88 LEU A N 1
ATOM 665 C CA . LEU A 1 88 ? -18.508 -1.983 -36.217 1.00 55.09 88 LEU A CA 1
ATOM 666 C C . LEU A 1 88 ? -19.550 -3.042 -36.619 1.00 55.09 88 LEU A C 1
ATOM 668 O O . LEU A 1 88 ? -19.214 -4.219 -36.697 1.00 55.09 88 LEU A O 1
ATOM 672 N N . VAL A 1 89 ? -20.791 -2.643 -36.911 1.00 48.12 89 VAL A N 1
ATOM 673 C CA . VAL A 1 89 ? -21.765 -3.516 -37.584 1.00 48.12 89 VAL A CA 1
ATOM 674 C C . VAL A 1 89 ? -21.963 -2.992 -39.003 1.00 48.12 89 VAL A C 1
ATOM 676 O O . VAL A 1 89 ? -22.727 -2.053 -39.221 1.00 48.12 89 VAL A O 1
ATOM 679 N N . ALA A 1 90 ? -21.224 -3.585 -39.938 1.00 40.28 90 ALA A N 1
ATOM 680 C CA . 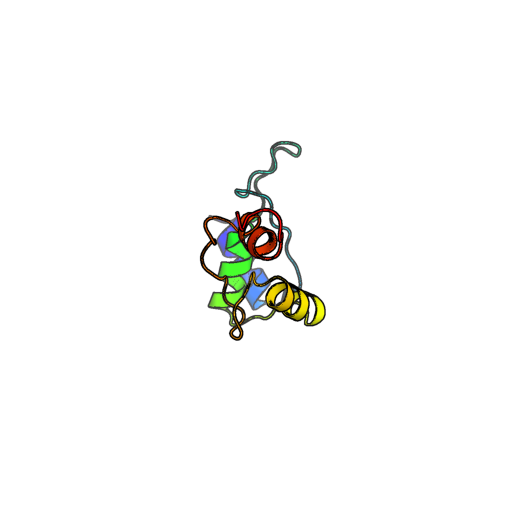ALA A 1 90 ? -21.560 -3.636 -41.355 1.00 40.28 90 ALA A CA 1
ATOM 681 C C . ALA A 1 90 ? -21.890 -5.091 -41.697 1.00 40.28 90 ALA A C 1
ATOM 683 O O . ALA A 1 90 ? -21.151 -5.974 -41.199 1.00 40.28 90 ALA A O 1
#

InterPro domains:
  IPR010628 Ethanolamine ammonia-lyase heavy chain [PF06751] (1-71)
  IPR010628 Ethanolamine ammonia-lyase heavy chain [PTHR39329] (1-71)
  IPR013785 Aldolase-type TIM barrel [G3DSA:3.20.20.70] (1-77)

Mean predicted aligned error: 8.28 Å

Secondary structure (DSSP, 8-state):
-HHHHHHHHHHHTT-----EEGGGEETTTTEE-EEHHHHHHHHHHHTPPPPHHHHHHHHHTTSB-TTSPBPPPPTTTTGGGGGG-GGG--

Organism: NCBI:txid2712852

Sequence (90 aa):
DDMDTLLVLLGSAGISFIMGVPGADDVMLNYQSTSFHDALFLRETMNLKRAPEFEAWLQRMQITDAAGRLRPPSPNALLGGMGNLKSLVA

Solvent-accessible surface area (backbone atoms only — not comparable to full-atom values): 5713 Å² total; per-residue (Å²): 108,73,67,57,54,50,50,52,53,41,51,75,72,62,60,90,78,83,70,60,33,77,88,17,54,38,75,90,77,72,46,80,58,42,23,62,62,52,64,48,52,53,24,66,75,68,73,54,78,70,60,69,72,57,48,54,47,34,41,75,69,64,47,24,44,100,86,69,45,76,50,79,86,63,99,46,73,72,57,67,67,52,78,75,52,78,86,75,75,128